Protein AF-A0A328NPT8-F1 (afdb_monomer)

Foldseek 3Di:
DVVVVVVVVVVDDPVQQQAFDPDDPDGGGNVVVVVVVVVVCVVVVVVVVVVVVVVVVVVPPPPPPPDD

InterPro domains:
  IPR024775 Hercynine oxygenase, DinB-like domain [PF12867] (3-48)
  IPR034660 DinB/YfiT-like putative metalloenzymes [SSF109854] (4-54)

Mean predicted aligned error: 7.09 Å

Organism: NCBI:txid285676

Sequence (68 aa):
MYGRWNAGVRELSDADLENPPTVGPERFPMEGIVLHVNRELIHHGAEISLLWDLYRWQAAPSLVAFPE

Radius of gyration: 20.88 Å; Cα contacts (8 Å, |Δi|>4): 25; chains: 1; bounding box: 36×27×62 Å

Nearest PDB structures (foldseek):
  6l7e-assembly1_B  TM=4.940E-01  e=5.549E+00  Photorhabdus luminescens
  6nr8-assembly1_6  TM=4.080E-01  e=5.549E+00  Homo sapiens

Secondary structure (DSSP, 8-state):
-HHHHHHHHHT--HHHHHSPPSSSS--S-HHHHHHHHHHHHHHHHHHHHHHHHHHHHHHS-------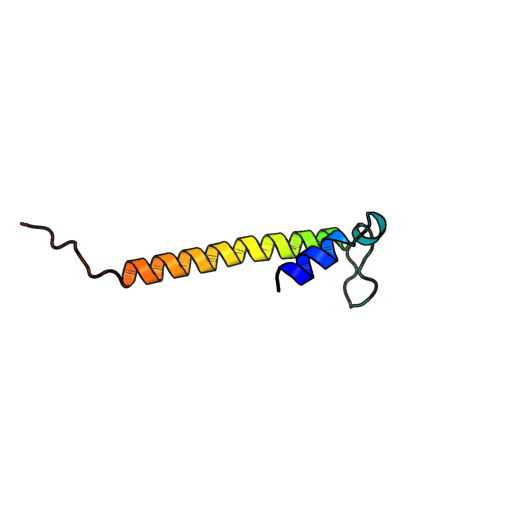-

Solvent-accessible surface area (backbone atoms only — not comparable to full-atom values): 4117 Å² total; per-residue (Å²): 111,67,68,62,54,55,51,55,63,70,70,54,48,73,71,52,30,68,31,42,56,97,69,75,88,65,81,54,34,34,49,59,54,55,51,50,53,53,51,51,52,53,55,54,48,50,52,53,51,50,54,51,51,52,51,52,58,68,68,44,75,83,85,71,75,77,79,131

Structure (mmCIF, N/CA/C/O backbone):
data_AF-A0A328NPT8-F1
#
_entry.id   AF-A0A328NPT8-F1
#
loop_
_atom_site.group_PDB
_atom_site.id
_atom_site.type_symbol
_atom_site.label_atom_id
_atom_site.label_alt_id
_atom_site.label_comp_id
_atom_site.label_asym_id
_atom_site.label_entity_id
_atom_site.label_seq_id
_atom_site.pdbx_PDB_ins_code
_atom_site.Cartn_x
_atom_site.Cartn_y
_atom_site.Cartn_z
_atom_site.occupancy
_atom_site.B_iso_or_equiv
_atom_site.auth_seq_id
_atom_site.auth_comp_id
_atom_site.auth_asym_id
_atom_site.auth_atom_id
_atom_site.pdbx_PDB_model_num
ATOM 1 N N . MET A 1 1 ? -10.751 3.966 -4.559 1.00 80.38 1 MET A N 1
ATOM 2 C CA . MET A 1 1 ? -9.354 4.351 -4.252 1.00 80.38 1 MET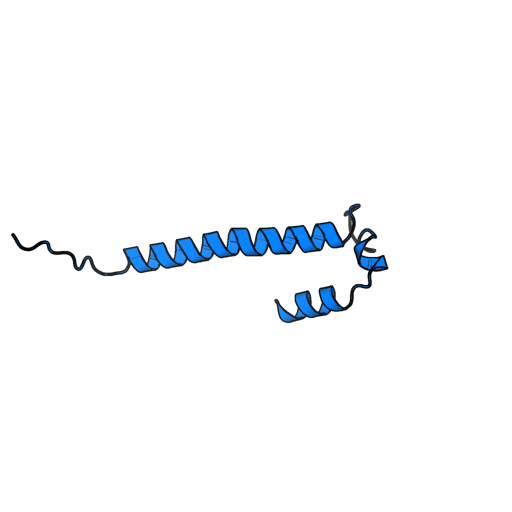 A CA 1
ATOM 3 C C . MET A 1 1 ? -8.401 3.177 -4.479 1.00 80.38 1 MET A C 1
ATOM 5 O O . MET A 1 1 ? -7.613 3.264 -5.409 1.00 80.38 1 MET A O 1
ATOM 9 N N . TYR A 1 2 ? -8.565 2.048 -3.774 1.00 87.81 2 TYR A N 1
ATOM 10 C CA . TYR A 1 2 ? -7.767 0.823 -3.983 1.00 87.81 2 TYR A CA 1
ATOM 11 C C . TYR A 1 2 ? -7.724 0.330 -5.439 1.00 87.81 2 TYR A C 1
ATOM 13 O O . TYR A 1 2 ? -6.648 0.081 -5.962 1.00 87.81 2 TYR A O 1
ATOM 21 N N . GLY A 1 3 ? -8.873 0.247 -6.123 1.00 95.88 3 GLY A N 1
ATOM 22 C CA . GLY A 1 3 ? -8.920 -0.263 -7.502 1.00 95.88 3 GLY A CA 1
ATOM 23 C C . GLY A 1 3 ? -8.042 0.517 -8.489 1.00 95.88 3 GLY A C 1
ATOM 24 O O . GLY A 1 3 ? -7.376 -0.094 -9.314 1.00 95.88 3 GLY A O 1
ATOM 25 N N . ARG A 1 4 ? -7.974 1.851 -8.360 1.00 95.50 4 ARG A N 1
ATOM 26 C CA . ARG A 1 4 ? -7.119 2.699 -9.211 1.00 95.50 4 ARG A CA 1
ATOM 27 C C . ARG A 1 4 ? -5.634 2.504 -8.909 1.00 95.50 4 ARG A C 1
ATOM 29 O O . ARG A 1 4 ? -4.847 2.412 -9.838 1.00 95.50 4 ARG A O 1
ATOM 36 N N . TRP A 1 5 ? -5.272 2.417 -7.628 1.00 92.69 5 TRP A N 1
ATOM 37 C CA . TRP A 1 5 ? -3.900 2.116 -7.211 1.00 92.69 5 TRP A CA 1
ATOM 38 C C . TRP A 1 5 ? -3.451 0.747 -7.730 1.00 92.69 5 TRP A C 1
ATOM 40 O O . TRP A 1 5 ? -2.413 0.6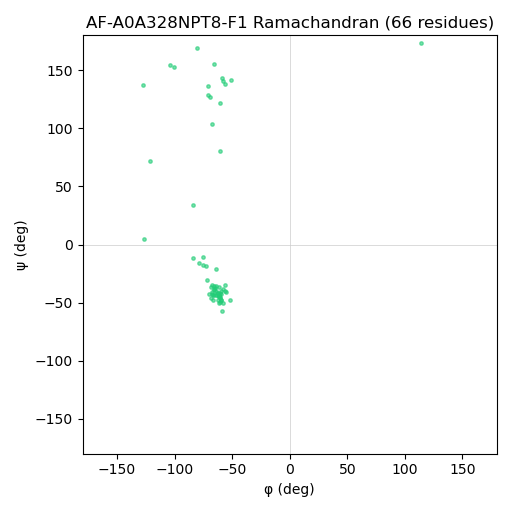30 -8.364 1.00 92.69 5 TRP A O 1
ATOM 50 N N . ASN A 1 6 ? -4.278 -0.276 -7.517 1.00 95.50 6 ASN A N 1
ATOM 51 C CA . ASN A 1 6 ? -3.980 -1.648 -7.906 1.00 95.50 6 ASN A CA 1
ATOM 52 C C . ASN A 1 6 ? -3.855 -1.808 -9.428 1.00 95.50 6 ASN A C 1
ATOM 54 O O . ASN A 1 6 ? -2.985 -2.533 -9.892 1.00 95.50 6 ASN A O 1
ATOM 58 N N . ALA A 1 7 ? -4.712 -1.132 -10.200 1.00 97.62 7 ALA A N 1
ATOM 59 C CA . ALA A 1 7 ? -4.582 -1.093 -11.654 1.00 97.62 7 ALA A CA 1
ATOM 60 C C . ALA A 1 7 ? -3.253 -0.442 -12.071 1.00 97.62 7 ALA A C 1
ATOM 62 O O . ALA A 1 7 ? -2.488 -1.068 -12.789 1.00 97.62 7 ALA A O 1
ATOM 63 N N . GLY A 1 8 ? -2.933 0.739 -11.528 1.00 94.56 8 GLY A N 1
ATOM 64 C CA . GLY A 1 8 ? -1.693 1.446 -11.860 1.00 94.56 8 GLY A CA 1
ATOM 65 C C . GLY A 1 8 ? -0.425 0.663 -11.509 1.00 94.56 8 GLY A C 1
ATOM 66 O O . GLY A 1 8 ? 0.484 0.596 -12.321 1.00 94.56 8 GLY A O 1
ATOM 67 N N . VAL A 1 9 ? -0.372 0.005 -10.344 1.00 95.31 9 VAL A N 1
ATOM 68 C CA . VAL A 1 9 ? 0.781 -0.840 -9.971 1.00 95.31 9 VAL A CA 1
ATOM 69 C C . VAL A 1 9 ? 0.928 -2.042 -10.909 1.00 95.31 9 VAL A C 1
ATOM 71 O O . VAL A 1 9 ? 2.046 -2.429 -11.221 1.00 95.31 9 VAL A O 1
ATOM 74 N N . ARG A 1 10 ? -0.180 -2.631 -11.379 1.00 96.62 10 ARG A N 1
ATOM 75 C CA . ARG A 1 10 ? -0.145 -3.773 -12.310 1.00 96.62 10 ARG A CA 1
ATOM 76 C C . ARG A 1 10 ? 0.272 -3.414 -13.733 1.00 96.62 10 ARG A C 1
ATOM 78 O O . ARG A 1 10 ? 0.614 -4.317 -14.488 1.00 96.62 10 ARG A O 1
ATOM 85 N N . GLU A 1 11 ? 0.190 -2.145 -14.105 1.00 96.94 11 GLU A N 1
ATOM 86 C CA . GLU A 1 11 ? 0.603 -1.660 -15.423 1.00 96.94 11 GLU A CA 1
ATOM 87 C C . GLU A 1 11 ? 2.110 -1.364 -15.494 1.00 96.94 11 GLU A C 1
ATOM 89 O O . GLU A 1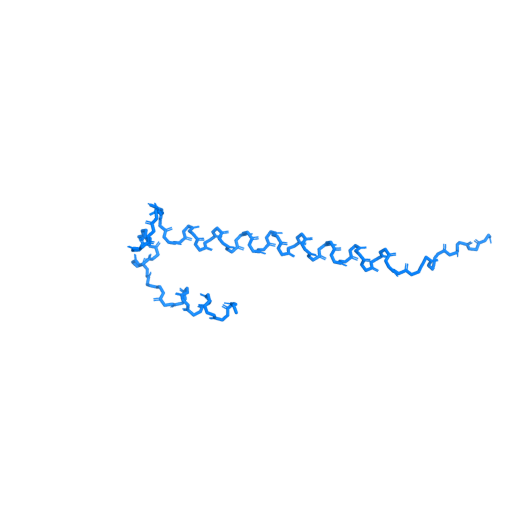 11 ? 2.630 -1.193 -16.593 1.00 96.94 11 GLU A O 1
ATOM 94 N N . LEU A 1 12 ? 2.814 -1.334 -14.354 1.00 96.19 12 LEU A N 1
ATOM 95 C CA . LEU A 1 12 ? 4.261 -1.120 -14.306 1.00 96.19 12 LEU A CA 1
ATOM 96 C C . LEU A 1 12 ? 5.009 -2.341 -14.851 1.00 96.19 12 LEU A C 1
ATOM 98 O O . LEU A 1 12 ? 4.791 -3.469 -14.405 1.00 96.19 12 LEU A O 1
ATOM 102 N N . SER A 1 13 ? 5.919 -2.098 -15.789 1.00 97.31 13 SER A N 1
ATOM 103 C CA . SER A 1 13 ? 6.909 -3.080 -16.224 1.00 97.31 13 SER A CA 1
ATOM 104 C C . SER A 1 13 ? 8.091 -3.155 -15.252 1.00 97.31 13 SER A C 1
ATOM 106 O O . SER A 1 13 ? 8.277 -2.272 -14.414 1.00 97.31 13 SER A O 1
ATOM 108 N N . ASP A 1 14 ? 8.945 -4.169 -15.410 1.00 97.75 14 ASP A N 1
ATOM 109 C CA . ASP A 1 14 ? 10.191 -4.284 -14.638 1.00 97.75 14 ASP A CA 1
ATOM 110 C C . ASP A 1 14 ? 11.076 -3.035 -14.806 1.00 97.75 14 ASP A C 1
ATOM 112 O O . ASP A 1 14 ? 11.610 -2.503 -13.836 1.00 97.75 14 ASP A O 1
ATOM 116 N N . ALA A 1 15 ? 11.149 -2.489 -16.026 1.00 97.62 15 ALA A N 1
ATOM 117 C CA . ALA A 1 15 ? 11.884 -1.256 -16.286 1.00 97.62 15 ALA A CA 1
ATOM 118 C C . ALA A 1 15 ? 11.268 -0.052 -15.557 1.00 97.62 15 ALA A C 1
ATOM 120 O O . ALA A 1 15 ? 12.001 0.804 -15.067 1.00 97.62 15 ALA A O 1
ATOM 121 N N . ASP A 1 16 ? 9.940 0.027 -15.455 1.00 96.31 16 ASP A N 1
ATOM 122 C CA . ASP A 1 16 ? 9.294 1.107 -14.705 1.00 96.31 16 ASP A CA 1
ATOM 123 C C . ASP A 1 16 ? 9.580 0.997 -13.204 1.00 96.31 16 ASP A C 1
ATOM 125 O O . ASP A 1 16 ? 9.738 2.019 -12.542 1.00 96.31 16 ASP A O 1
ATOM 129 N N . LEU A 1 17 ? 9.672 -0.227 -12.670 1.00 96.94 17 LEU A N 1
ATOM 130 C CA . LEU A 1 17 ? 9.964 -0.496 -11.259 1.00 96.94 17 LEU A CA 1
ATOM 131 C C . LEU A 1 17 ? 11.390 -0.095 -10.858 1.00 96.94 17 LEU A C 1
ATOM 133 O O . LEU A 1 17 ? 11.574 0.498 -9.791 1.00 96.94 17 LEU A O 1
ATOM 137 N N . GLU A 1 18 ? 12.369 -0.360 -11.724 1.00 97.62 18 GLU A N 1
ATOM 138 C CA . GLU A 1 18 ? 13.791 -0.072 -11.491 1.00 97.62 18 GLU A CA 1
ATOM 139 C C . GLU A 1 18 ? 14.146 1.421 -11.623 1.00 97.62 18 GLU A C 1
ATOM 141 O O . GLU A 1 18 ? 15.188 1.868 -11.136 1.00 97.62 18 GLU A O 1
ATOM 146 N N . ASN A 1 19 ? 13.289 2.217 -12.267 1.00 96.94 19 ASN A N 1
ATOM 147 C CA . ASN A 1 19 ? 13.538 3.632 -12.530 1.00 96.94 19 ASN A CA 1
ATOM 148 C C . ASN A 1 19 ? 12.738 4.547 -11.589 1.00 96.94 19 ASN A C 1
ATOM 150 O O . ASN A 1 19 ? 11.694 4.159 -11.063 1.00 96.94 19 ASN A O 1
ATOM 154 N N . PRO A 1 20 ? 13.207 5.783 -11.339 1.00 96.25 20 PRO A N 1
ATOM 155 C CA . PR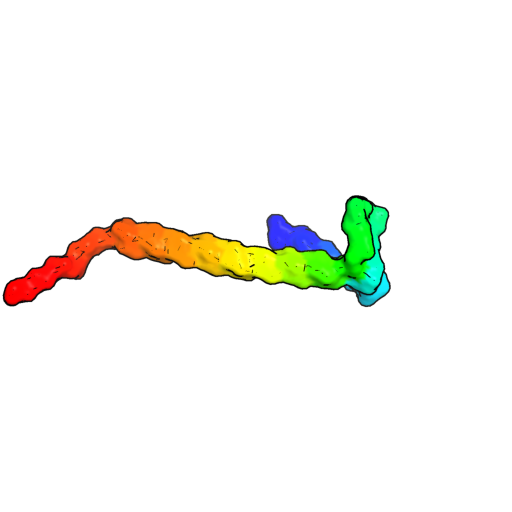O A 1 20 ? 12.405 6.774 -10.635 1.00 96.25 20 PRO A CA 1
ATOM 156 C C . PRO A 1 20 ? 11.168 7.171 -11.456 1.00 96.25 20 PRO A C 1
ATOM 158 O O . PRO A 1 20 ? 11.196 7.091 -12.689 1.00 96.25 20 PRO A O 1
ATOM 161 N N . PRO A 1 21 ? 10.094 7.652 -10.802 1.00 91.69 21 PRO A N 1
ATOM 162 C CA . PRO A 1 21 ? 8.904 8.083 -11.515 1.00 91.69 21 PRO A CA 1
ATOM 163 C C . PRO A 1 21 ? 9.232 9.18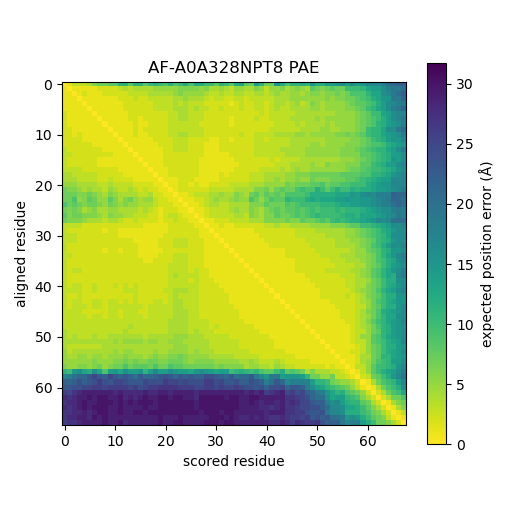3 -12.524 1.00 91.69 21 PRO A C 1
ATOM 165 O O . PRO A 1 21 ? 10.005 10.103 -12.255 1.00 91.69 21 PRO A O 1
ATOM 168 N N . THR A 1 22 ? 8.589 9.121 -13.690 1.00 89.88 22 THR A N 1
ATOM 169 C CA . THR A 1 22 ? 8.803 10.087 -14.781 1.00 89.88 22 THR A CA 1
ATOM 170 C C . THR A 1 22 ? 8.384 11.511 -14.400 1.00 89.88 22 THR A C 1
ATOM 172 O O . THR A 1 22 ? 8.826 12.482 -15.012 1.00 89.88 22 THR A O 1
ATOM 175 N N . VAL A 1 23 ? 7.518 11.645 -13.393 1.00 87.62 23 VAL A N 1
ATOM 176 C CA . VAL A 1 23 ? 7.019 12.919 -12.876 1.00 87.62 23 VAL A CA 1
ATOM 177 C C . VAL A 1 23 ? 7.218 12.986 -11.366 1.00 87.62 23 VA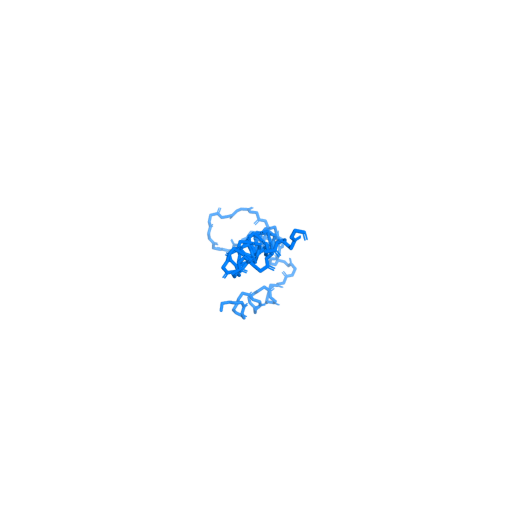L A C 1
ATOM 179 O O . VAL A 1 23 ? 6.931 12.028 -10.657 1.00 87.62 23 VAL A O 1
ATOM 182 N N . GLY A 1 24 ? 7.658 14.143 -10.875 1.00 87.00 24 GLY A N 1
ATOM 183 C CA . GLY A 1 24 ? 7.813 14.403 -9.444 1.00 87.00 24 GLY A CA 1
ATOM 184 C C . GLY A 1 24 ? 9.262 14.608 -8.982 1.00 87.00 24 GLY A C 1
ATOM 185 O O . GLY A 1 24 ? 10.216 14.518 -9.765 1.00 87.00 24 GLY A O 1
ATOM 186 N N . PRO A 1 25 ? 9.439 14.991 -7.708 1.00 91.44 25 PRO A N 1
ATOM 187 C CA . PRO A 1 25 ? 10.750 15.230 -7.113 1.00 91.44 25 PRO A CA 1
ATOM 188 C C . PRO A 1 25 ? 11.484 13.945 -6.711 1.00 91.44 25 PRO A C 1
ATOM 190 O O . PRO A 1 25 ? 12.690 14.005 -6.476 1.00 91.44 25 PRO A O 1
ATOM 193 N N . GLU A 1 26 ? 10.801 12.804 -6.629 1.00 90.94 26 GLU A N 1
ATOM 194 C CA . GLU A 1 26 ? 11.405 11.535 -6.239 1.00 90.94 26 GLU A CA 1
ATOM 195 C C . GLU A 1 26 ? 12.553 11.141 -7.182 1.00 90.94 26 GLU A C 1
ATOM 197 O O . GLU A 1 26 ? 12.550 11.412 -8.386 1.00 90.94 26 GLU A O 1
ATOM 202 N N . ARG A 1 27 ? 13.590 10.536 -6.598 1.00 93.75 27 ARG A N 1
ATOM 203 C CA .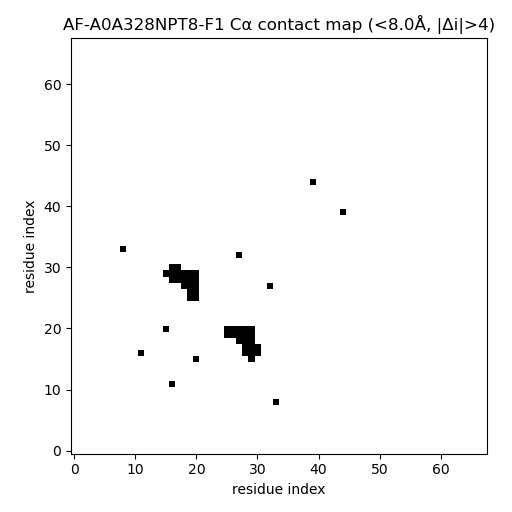 ARG A 1 27 ? 14.811 10.093 -7.294 1.00 93.75 27 ARG A CA 1
ATOM 204 C C . ARG A 1 27 ? 15.135 8.622 -7.037 1.00 93.75 27 ARG A C 1
ATOM 206 O O . ARG A 1 27 ? 16.183 8.151 -7.460 1.00 93.75 27 ARG A O 1
ATOM 213 N N . PHE A 1 28 ? 14.258 7.919 -6.326 1.00 93.25 28 PHE A N 1
ATOM 214 C CA . PHE A 1 28 ? 14.420 6.512 -5.974 1.00 93.25 28 PHE A CA 1
ATOM 215 C C . PHE A 1 28 ? 13.578 5.630 -6.904 1.00 93.25 28 PHE A C 1
ATOM 217 O O . PHE A 1 28 ? 12.543 6.111 -7.371 1.00 93.25 28 PHE A O 1
ATOM 224 N N . PRO A 1 29 ? 13.982 4.368 -7.138 1.00 97.00 29 PRO A N 1
ATOM 225 C CA . PRO A 1 29 ? 13.208 3.405 -7.920 1.00 97.00 29 PRO A CA 1
ATOM 226 C C . PRO A 1 29 ? 11.749 3.287 -7.462 1.00 97.00 29 PRO A C 1
ATOM 228 O O . PRO A 1 29 ? 11.455 3.301 -6.259 1.00 97.00 29 PRO A O 1
ATOM 231 N N . MET A 1 30 ? 10.835 3.146 -8.424 1.00 96.56 30 MET A N 1
ATOM 232 C CA . MET A 1 30 ? 9.396 2.999 -8.187 1.00 96.56 30 MET A CA 1
ATOM 233 C C . MET A 1 30 ? 9.057 1.820 -7.272 1.00 96.56 30 MET A C 1
ATOM 235 O O . MET A 1 30 ? 8.147 1.932 -6.449 1.00 96.56 30 MET A O 1
ATOM 239 N N . GLU A 1 31 ? 9.805 0.719 -7.345 1.00 96.75 31 GLU A N 1
ATOM 240 C CA . GLU A 1 31 ? 9.638 -0.437 -6.453 1.00 96.75 31 GLU A CA 1
ATOM 241 C C . GLU A 1 31 ? 9.732 -0.063 -4.966 1.00 96.75 31 GLU A C 1
ATOM 243 O O . GLU A 1 31 ? 8.915 -0.508 -4.155 1.00 96.75 31 GLU A O 1
ATOM 248 N N . GLY A 1 32 ? 10.669 0.820 -4.604 1.00 96.25 32 GLY A N 1
ATOM 249 C CA . GLY A 1 32 ? 10.862 1.271 -3.229 1.00 96.25 32 GLY A CA 1
ATOM 250 C C . GLY A 1 32 ? 9.691 2.123 -2.750 1.00 96.25 32 GLY A C 1
ATOM 251 O O . GLY A 1 32 ? 9.254 2.002 -1.605 1.00 96.25 32 GLY A O 1
ATOM 252 N N . ILE A 1 33 ? 9.130 2.933 -3.649 1.00 94.44 33 ILE A N 1
ATOM 253 C CA . ILE A 1 33 ? 7.949 3.759 -3.382 1.00 94.44 33 ILE A CA 1
ATOM 254 C C . ILE A 1 33 ? 6.723 2.865 -3.165 1.00 94.44 33 ILE A C 1
ATOM 256 O O . ILE A 1 33 ? 6.009 3.022 -2.173 1.00 94.44 33 ILE A O 1
ATOM 260 N N . VAL A 1 34 ? 6.493 1.890 -4.049 1.00 95.38 34 VAL A N 1
ATOM 261 C CA . VAL A 1 34 ? 5.374 0.943 -3.930 1.00 95.38 34 VAL A CA 1
ATOM 262 C C . VAL A 1 34 ? 5.495 0.124 -2.644 1.00 95.38 34 VAL A C 1
ATOM 264 O O . VAL A 1 34 ? 4.507 -0.024 -1.918 1.00 95.38 34 VAL A O 1
ATOM 267 N N . LEU A 1 35 ? 6.690 -0.375 -2.317 1.00 96.12 35 LEU A N 1
ATOM 268 C CA . LEU A 1 35 ? 6.937 -1.104 -1.073 1.00 96.12 35 LEU A CA 1
ATOM 269 C C . LEU A 1 35 ? 6.655 -0.230 0.154 1.00 96.12 35 LEU A C 1
ATOM 271 O O . LEU A 1 35 ? 5.962 -0.671 1.074 1.00 96.12 35 LEU A O 1
ATOM 275 N N . HIS A 1 36 ? 7.147 1.010 0.154 1.00 95.19 36 HIS A N 1
ATOM 276 C CA . HIS A 1 36 ? 6.929 1.957 1.241 1.00 95.19 36 HIS A CA 1
ATOM 277 C C . HIS A 1 36 ? 5.435 2.199 1.480 1.00 95.19 36 HIS A C 1
ATOM 279 O O . HIS A 1 36 ? 4.962 2.020 2.599 1.00 95.19 36 HIS A O 1
ATOM 285 N N . VAL A 1 37 ? 4.672 2.501 0.425 1.00 94.19 37 VAL A N 1
ATOM 286 C CA . VAL A 1 37 ? 3.222 2.731 0.529 1.00 94.19 37 VAL A CA 1
ATOM 287 C C . VAL A 1 37 ? 2.493 1.505 1.081 1.00 94.19 37 VAL A C 1
ATOM 289 O O . VAL A 1 37 ? 1.633 1.650 1.950 1.00 94.19 37 VAL A O 1
ATOM 292 N N . ASN A 1 38 ? 2.838 0.292 0.633 1.00 95.00 38 ASN A N 1
ATOM 293 C CA . ASN A 1 38 ? 2.229 -0.930 1.169 1.00 95.00 38 ASN A CA 1
ATOM 294 C C . ASN A 1 38 ? 2.550 -1.123 2.658 1.00 95.00 38 ASN A C 1
ATOM 296 O O . ASN A 1 38 ? 1.660 -1.480 3.432 1.00 95.00 38 ASN A O 1
ATOM 300 N N . ARG A 1 39 ? 3.795 -0.854 3.073 1.00 97.44 39 ARG A N 1
ATOM 301 C CA . ARG A 1 39 ? 4.207 -0.947 4.479 1.00 97.44 39 ARG A CA 1
ATOM 302 C C . ARG A 1 39 ? 3.433 0.038 5.354 1.00 97.44 39 ARG A C 1
ATOM 304 O O . ARG A 1 39 ? 2.909 -0.372 6.385 1.00 97.44 39 ARG A O 1
ATOM 311 N N . GLU A 1 40 ? 3.327 1.297 4.936 1.00 97.88 40 GLU A N 1
ATOM 312 C CA . GLU A 1 40 ? 2.595 2.323 5.692 1.00 97.88 40 GLU A CA 1
ATOM 313 C C . GLU A 1 40 ? 1.092 2.025 5.754 1.00 97.88 40 GLU A C 1
ATOM 315 O O . GLU A 1 40 ? 0.473 2.179 6.806 1.00 97.88 40 GLU A O 1
ATOM 320 N N . LEU A 1 41 ? 0.503 1.527 4.659 1.00 96.19 41 LEU A N 1
ATOM 321 C CA . LEU A 1 41 ? -0.908 1.143 4.634 1.00 96.19 41 LEU A CA 1
ATOM 322 C C . LEU A 1 41 ? -1.211 0.026 5.641 1.00 96.19 41 LEU A C 1
ATOM 324 O O . LEU A 1 41 ? -2.221 0.091 6.339 1.00 96.19 41 LEU A O 1
ATOM 328 N N . ILE A 1 42 ? -0.346 -0.988 5.728 1.00 97.12 42 ILE A N 1
ATOM 329 C CA . ILE A 1 42 ? -0.499 -2.084 6.695 1.00 97.12 42 ILE A CA 1
ATOM 330 C C . ILE A 1 42 ? -0.274 -1.573 8.121 1.00 97.12 42 ILE A C 1
ATOM 332 O O . ILE A 1 42 ? -1.074 -1.875 9.004 1.00 97.12 42 ILE A O 1
ATOM 336 N N . HIS A 1 43 ? 0.786 -0.792 8.342 1.00 98.38 43 HIS A N 1
ATOM 337 C CA . HIS A 1 43 ? 1.139 -0.255 9.655 1.00 98.38 43 HIS A CA 1
ATOM 338 C C . HIS A 1 43 ? 0.009 0.595 10.244 1.00 98.38 43 HIS A C 1
ATOM 340 O O . HIS A 1 43 ? -0.536 0.253 11.293 1.00 98.38 43 HIS A O 1
ATOM 346 N N . HIS A 1 44 ? -0.415 1.638 9.534 1.00 98.38 44 HIS A N 1
ATOM 347 C CA . HIS A 1 44 ? -1.488 2.507 10.006 1.00 98.38 44 HIS A CA 1
ATOM 348 C C . HIS A 1 44 ? -2.858 1.830 9.951 1.00 98.38 44 HIS A C 1
ATOM 350 O O . HIS A 1 44 ? -3.712 2.091 10.795 1.00 98.38 44 HIS A O 1
ATOM 356 N N . GLY A 1 45 ? -3.083 0.917 9.002 1.00 97.62 45 GLY A N 1
ATOM 357 C CA . GLY A 1 45 ? -4.295 0.100 8.972 1.00 97.62 45 GLY A CA 1
ATOM 358 C C . GLY A 1 45 ? -4.455 -0.741 10.241 1.00 97.62 45 GLY A C 1
ATOM 359 O O . GLY A 1 45 ? -5.562 -0.837 10.779 1.00 97.62 45 GLY A O 1
ATOM 360 N N . ALA A 1 46 ? -3.357 -1.297 10.761 1.00 98.50 46 ALA A N 1
ATOM 361 C CA . ALA A 1 46 ? -3.351 -2.019 12.029 1.00 98.50 46 ALA A CA 1
ATOM 362 C C . ALA A 1 46 ? -3.627 -1.089 13.220 1.00 98.50 46 ALA A C 1
ATOM 364 O O . ALA A 1 46 ? -4.443 -1.433 14.073 1.00 98.50 46 ALA A O 1
ATOM 365 N N . GLU A 1 47 ? -3.021 0.102 13.256 1.00 98.62 47 GLU A N 1
ATOM 366 C CA . GLU A 1 47 ? -3.282 1.103 14.301 1.00 98.62 47 GLU A CA 1
ATOM 367 C C . GLU A 1 47 ? -4.755 1.528 14.331 1.00 98.62 47 GLU A C 1
ATOM 369 O O . GLU A 1 47 ? -5.386 1.518 15.386 1.00 98.62 47 GLU A O 1
ATOM 374 N N . ILE A 1 48 ? -5.335 1.840 13.168 1.00 98.44 48 ILE A N 1
ATOM 375 C CA . ILE A 1 48 ? -6.750 2.214 13.047 1.00 98.44 48 ILE A CA 1
ATOM 376 C C . ILE A 1 48 ? -7.650 1.064 13.503 1.00 98.44 48 ILE A C 1
ATOM 378 O O . ILE A 1 48 ? -8.607 1.295 14.241 1.00 98.44 48 ILE A O 1
ATOM 382 N N . SER A 1 49 ? -7.345 -0.168 13.087 1.00 98.25 49 SER A N 1
ATOM 383 C CA . SER A 1 49 ? -8.126 -1.348 13.478 1.00 98.25 49 SER A CA 1
ATOM 384 C C . SER A 1 49 ? -8.087 -1.558 14.993 1.00 98.25 49 SER A C 1
ATOM 386 O O . SER A 1 49 ? -9.135 -1.728 15.611 1.00 98.25 49 SER A O 1
ATOM 388 N N . LEU A 1 50 ? -6.904 -1.437 15.605 1.00 97.75 50 LEU A N 1
ATOM 389 C CA . LEU A 1 50 ? -6.734 -1.521 17.055 1.00 97.75 50 LEU A CA 1
ATOM 390 C C . LEU A 1 50 ? -7.547 -0.448 17.787 1.00 97.75 50 LEU A C 1
ATOM 392 O O . LEU A 1 50 ? -8.259 -0.753 18.742 1.00 97.75 50 LEU A O 1
ATOM 396 N N . LEU A 1 51 ? -7.462 0.809 17.345 1.00 97.88 51 LEU A N 1
ATOM 397 C CA . LEU A 1 51 ? -8.227 1.903 17.944 1.00 97.88 51 LEU A CA 1
ATOM 398 C C . LEU A 1 51 ? -9.737 1.676 17.810 1.00 97.88 51 LEU A C 1
ATOM 400 O O . LEU A 1 51 ? -10.489 1.992 18.733 1.00 97.88 51 LEU A O 1
ATOM 404 N N . TRP A 1 52 ? -10.188 1.100 16.693 1.00 97.38 52 TRP A N 1
ATOM 405 C CA . TRP A 1 52 ? -11.598 0.789 16.485 1.00 97.38 52 TRP A 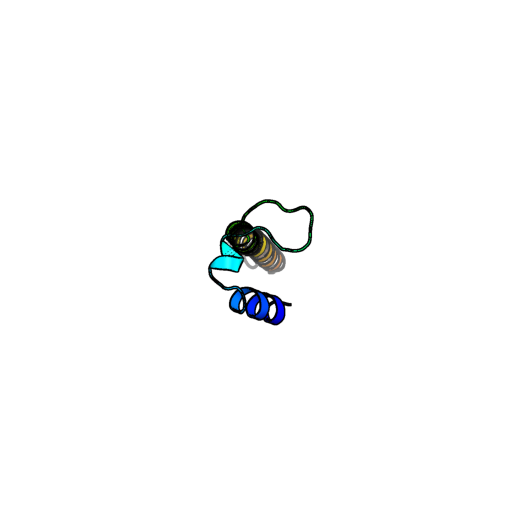CA 1
ATOM 406 C C . TRP A 1 52 ? -12.092 -0.309 17.430 1.00 97.38 52 TRP A C 1
ATOM 408 O O . TRP A 1 52 ? -13.171 -0.174 18.016 1.00 97.38 52 TRP A O 1
ATOM 418 N N . ASP A 1 53 ? -11.291 -1.354 17.621 1.00 96.81 53 ASP A N 1
ATOM 419 C CA . ASP A 1 53 ? -11.595 -2.440 18.550 1.00 96.81 53 ASP A CA 1
ATOM 420 C C . ASP A 1 53 ? -11.608 -1.948 20.002 1.00 96.81 53 ASP A C 1
ATOM 422 O O . ASP A 1 53 ? -12.548 -2.246 20.738 1.00 96.81 53 ASP A O 1
ATOM 426 N N . LEU A 1 54 ? -10.638 -1.117 20.405 1.00 95.88 54 LEU A N 1
ATOM 427 C CA . LEU A 1 54 ? -10.604 -0.503 21.739 1.00 95.88 54 LEU A CA 1
ATOM 428 C C . LEU A 1 54 ? -11.801 0.417 21.988 1.00 95.88 54 LEU A C 1
ATOM 430 O O . LEU A 1 54 ? -12.400 0.369 23.062 1.00 95.88 54 LEU A O 1
ATOM 434 N N . TYR A 1 55 ? -12.184 1.222 20.996 1.00 94.75 55 TYR A N 1
ATOM 435 C CA . TYR A 1 55 ? -13.367 2.073 21.090 1.00 94.75 55 TYR A CA 1
ATOM 436 C C . TYR A 1 55 ? -14.639 1.241 21.300 1.00 94.75 55 TYR A C 1
ATOM 438 O O . TYR A 1 55 ? -15.455 1.549 22.168 1.00 94.75 55 TYR A O 1
ATOM 446 N N . ARG A 1 56 ? -14.795 0.148 20.543 1.00 93.44 56 ARG A N 1
ATOM 447 C CA . ARG A 1 56 ? -15.924 -0.781 20.699 1.00 93.44 56 ARG A CA 1
ATOM 448 C C . ARG A 1 56 ? -15.899 -1.507 22.038 1.00 93.44 56 ARG A C 1
ATOM 450 O O . ARG A 1 56 ? -16.958 -1.698 22.628 1.00 93.44 56 ARG A O 1
ATOM 457 N N . TRP A 1 57 ? -14.718 -1.891 22.515 1.00 93.00 57 TRP A N 1
ATOM 458 C CA . TRP A 1 57 ? -14.549 -2.521 23.819 1.00 93.00 57 TRP A CA 1
ATOM 459 C C . TRP A 1 57 ? -14.943 -1.574 24.958 1.00 93.00 57 TRP A C 1
ATOM 461 O O . TRP A 1 57 ? -15.683 -1.978 25.847 1.00 93.00 57 TRP A O 1
ATOM 471 N N . GLN A 1 58 ? -14.537 -0.302 24.899 1.00 86.25 58 GLN A N 1
ATOM 472 C CA . GLN A 1 58 ? -14.942 0.710 25.879 1.00 86.25 58 GLN A CA 1
ATOM 473 C C . GLN A 1 58 ? -16.448 1.013 25.823 1.00 86.25 58 GLN A C 1
ATOM 475 O O . GLN A 1 58 ? -17.065 1.277 26.852 1.00 86.25 58 GLN A O 1
ATOM 480 N N . ALA A 1 59 ? -17.040 0.994 24.626 1.00 73.38 59 ALA A N 1
ATOM 481 C CA . ALA A 1 59 ? -18.468 1.233 24.427 1.00 73.38 59 ALA A CA 1
ATOM 482 C C . ALA A 1 59 ? -19.354 0.037 24.827 1.00 73.38 59 ALA A C 1
ATOM 484 O O . ALA A 1 59 ? -20.577 0.184 24.890 1.00 73.38 59 ALA A O 1
ATOM 485 N N . ALA A 1 60 ? -18.773 -1.137 25.101 1.00 66.69 60 ALA A N 1
ATOM 486 C CA . ALA A 1 60 ? -19.515 -2.244 25.683 1.00 66.69 60 ALA A CA 1
ATOM 487 C C . ALA A 1 60 ? -19.887 -1.884 27.136 1.00 66.69 60 ALA A C 1
ATOM 489 O O . ALA A 1 60 ? -19.001 -1.518 27.912 1.00 66.69 60 ALA A O 1
ATOM 490 N N . PRO A 1 61 ? -21.171 -1.967 27.543 1.00 58.81 61 PRO A N 1
ATOM 491 C CA . PRO A 1 61 ? -21.540 -1.748 28.936 1.00 58.81 61 PRO A CA 1
ATOM 492 C C . PRO A 1 61 ? -20.741 -2.715 29.811 1.00 58.81 61 PRO A C 1
ATOM 494 O O . PRO A 1 61 ? -20.566 -3.877 29.443 1.00 58.81 61 PRO A O 1
ATOM 497 N N . SER A 1 62 ? -20.241 -2.230 30.948 1.00 64.50 62 SER A N 1
ATOM 498 C CA . SER A 1 62 ? -19.454 -2.994 31.916 1.00 64.50 62 SER A CA 1
ATOM 499 C C . SER A 1 62 ? -20.268 -4.169 32.475 1.00 64.50 62 SER A C 1
ATOM 501 O O . SER A 1 62 ? -20.830 -4.094 33.563 1.00 64.50 62 SER A O 1
ATOM 503 N N . LEU A 1 63 ? -20.355 -5.266 31.725 1.00 57.94 63 LEU A N 1
ATOM 504 C CA . LEU A 1 63 ? -21.038 -6.506 32.101 1.00 57.94 63 LEU A CA 1
ATOM 505 C C . LEU A 1 63 ? -20.150 -7.418 32.955 1.00 57.94 63 LEU A C 1
ATOM 507 O O . LEU A 1 63 ? -20.262 -8.638 32.899 1.00 57.94 63 LEU A O 1
ATOM 511 N N . VAL A 1 64 ? -19.297 -6.833 33.792 1.00 56.25 64 VAL A N 1
ATOM 512 C CA . VAL A 1 64 ? -18.689 -7.556 34.908 1.00 56.25 64 VAL A CA 1
ATOM 513 C C . VAL A 1 64 ? -19.069 -6.826 36.187 1.00 56.25 64 VAL A C 1
ATOM 515 O O . VAL A 1 64 ? -18.266 -6.149 36.821 1.00 56.25 64 VAL A O 1
ATOM 518 N N . ALA A 1 65 ? -20.344 -6.957 36.551 1.00 54.88 65 ALA A N 1
ATOM 519 C CA . ALA A 1 65 ? -20.681 -7.028 37.960 1.00 54.88 65 ALA A CA 1
ATOM 520 C C . ALA A 1 65 ? -20.094 -8.354 38.459 1.00 54.88 65 ALA A C 1
ATOM 522 O O . ALA A 1 65 ? -20.597 -9.425 38.122 1.00 54.88 65 ALA A O 1
ATOM 523 N N . PHE A 1 66 ? -18.977 -8.282 39.178 1.00 50.72 66 PHE A N 1
ATOM 524 C CA . PHE A 1 66 ? -18.506 -9.407 39.977 1.00 50.72 66 PHE A CA 1
ATOM 525 C C . PHE A 1 66 ? -19.602 -9.716 41.012 1.00 50.72 66 PHE A C 1
ATOM 527 O O . PHE A 1 66 ? -19.973 -8.799 41.749 1.00 50.72 66 PHE A O 1
ATOM 534 N N . PRO A 1 67 ? -20.171 -10.934 41.058 1.00 56.66 67 PRO A N 1
ATOM 535 C CA . PRO A 1 67 ? -20.986 -11.325 42.195 1.00 56.66 67 PRO A CA 1
ATOM 536 C C . PRO A 1 67 ? -20.059 -11.527 43.400 1.00 56.66 67 PRO A C 1
ATOM 538 O O . PRO A 1 67 ? -18.974 -12.092 43.235 1.00 56.66 67 PRO A O 1
ATOM 541 N N . GLU A 1 68 ? -20.474 -11.021 44.567 1.00 60.22 68 GLU A N 1
ATOM 542 C CA . GLU A 1 68 ? -19.829 -11.316 45.859 1.00 60.22 68 GLU A CA 1
ATOM 543 C C . GLU A 1 68 ? -19.756 -12.821 46.149 1.00 60.22 68 GLU A C 1
ATOM 545 O O . GLU A 1 68 ? -20.708 -13.551 45.777 1.00 60.22 68 GLU A O 1
#

pLDDT: mean 89.91, std 13.07, range [50.72, 98.62]